Protein AF-A0A765F0X5-F1 (afdb_monomer)

Radius of gyration: 11.72 Å; Cα contacts (8 Å, |Δi|>4): 142; chains: 1; bounding box: 24×29×33 Å

Sequence (80 aa):
DVRIPEQYQREHIQGAINIPLKEIKSHIETVVPDRNDTVKLYCNSGRQSGMAKQMLLDMGYTHAMNMGGISRLDMPKVKK

Mean predicted aligned error: 2.48 Å

pLDDT: mean 95.72, std 2.52, range [77.75, 97.94]

Secondary structure (DSSP, 8-state):
--S-HHHHHHEEETTPPP--GGGHHHHHHHH---TTS-EEEEESSSHHHHHHHHHHHHTT-TTEEEEEEGGG--S-EEE-

Nearest PDB structures (foldseek):
  2jts-assembly1_A  TM=9.640E-01  e=7.970E-11  unclassified
  6mxv-assembly1_A  TM=9.173E-01  e=1.398E-04  Francisella tularensis subsp. tularensis SCHU S4
  2k0z-assembly1_A  TM=8.406E-01  e=1.854E-04  Helicobacter pylori 26695
  1yt8-assembly1_A  TM=9.324E-01  e=3.413E-02  Pseudomonas aeruginosa
  8weu-assembly1_A-2  TM=4.039E-01  e=7.234E+00  Amycolatopsis thermoflava N1165

InterPro domains:
  IPR001763 Rhodanese-like domain [PF00581] (1-69)
  IPR001763 Rhodanese-like domain [PS50206] (1-79)
  IPR001763 Rhodanese-like domain [SM00450] (1-79)
  IPR014323 Thiosulfate sulfurtransferase PspE [TIGR02981] (1-79)
  IPR036873 Rhodanese-like domain superfamily [G3DSA:3.40.250.10] (1-80)
  IPR036873 Rhodanese-like domain superfamily [SSF52821] (1-69)
  IPR052367 Thiosulfate Sulfurtransferase/Rhodanese-like Domain-Containing Protein [PTHR45431] (1-72)

Foldseek 3Di:
DQDDPVVVQAKDFPPDDYQHLVRLVPCVCVVCVDLQDAAEFEAAFQPSLVSSQVVSVVVNNPNRDRPGHPVPDPGDMDGD

Solvent-accessible surface area (backbone atoms only — not comparable to full-atom values): 4478 Å² total; per-residue (Å²): 52,31,43,55,69,74,55,46,62,45,45,35,54,63,91,58,62,79,46,30,57,91,44,38,88,80,45,42,60,81,77,50,69,57,44,81,48,76,43,78,27,25,22,79,76,22,63,62,10,46,54,45,30,51,57,36,42,78,72,56,22,77,43,47,36,61,70,25,18,60,86,79,46,97,62,65,66,46,70,106

Organism: Salmonella enterica (NCBI:txid28901)

Structure (mmCIF, N/CA/C/O backbone):
data_AF-A0A765F0X5-F1
#
_entry.id   AF-A0A765F0X5-F1
#
loop_
_atom_site.group_PDB
_atom_site.id
_atom_site.type_symbol
_atom_site.label_atom_id
_atom_site.label_alt_id
_atom_site.label_comp_id
_atom_site.label_asym_id
_atom_site.label_entity_id
_at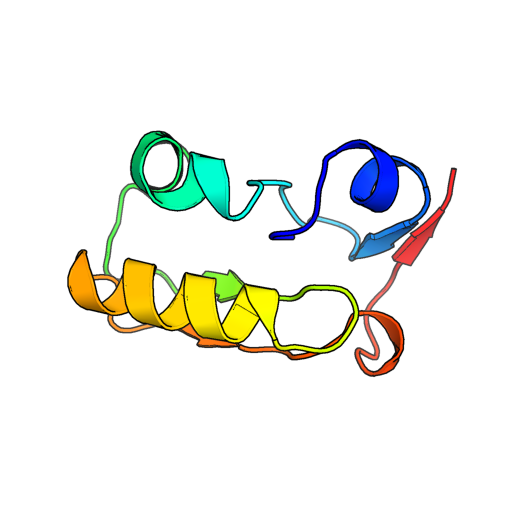om_site.label_seq_id
_atom_site.pdbx_PDB_ins_code
_atom_site.Cartn_x
_atom_site.Cartn_y
_atom_site.Cartn_z
_atom_site.occupancy
_atom_site.B_iso_or_equiv
_atom_site.auth_seq_id
_atom_site.auth_comp_id
_atom_site.auth_asym_id
_atom_site.auth_atom_id
_atom_site.pdbx_PDB_model_num
ATOM 1 N N . ASP A 1 1 ? -0.640 -2.421 -4.459 1.00 96.75 1 ASP A N 1
ATOM 2 C CA . ASP A 1 1 ? 0.779 -2.453 -4.875 1.00 96.75 1 ASP A CA 1
ATOM 3 C C . ASP A 1 1 ? 1.452 -1.163 -4.446 1.00 96.75 1 ASP A C 1
ATOM 5 O O . ASP A 1 1 ? 0.967 -0.110 -4.843 1.00 96.75 1 ASP A O 1
ATOM 9 N N . VAL A 1 2 ? 2.520 -1.232 -3.647 1.00 97.81 2 VAL A N 1
ATOM 10 C CA . VAL A 1 2 ? 3.193 -0.023 -3.125 1.00 97.81 2 VAL A CA 1
ATOM 11 C C . VAL A 1 2 ? 4.444 0.396 -3.898 1.00 97.81 2 VAL A C 1
ATOM 13 O O . VAL A 1 2 ? 5.178 1.292 -3.473 1.00 97.81 2 VAL A O 1
ATOM 16 N N . ARG A 1 3 ? 4.727 -0.283 -5.010 1.00 97.88 3 ARG A N 1
ATOM 17 C CA . ARG A 1 3 ? 5.868 0.010 -5.880 1.00 97.88 3 ARG A CA 1
ATOM 18 C C . ARG A 1 3 ? 5.618 1.255 -6.725 1.00 97.88 3 ARG A C 1
ATOM 20 O O . ARG A 1 3 ? 4.502 1.764 -6.788 1.00 97.88 3 ARG A O 1
ATOM 27 N N . ILE A 1 4 ? 6.671 1.720 -7.394 1.00 97.56 4 ILE A N 1
ATOM 28 C CA . ILE A 1 4 ? 6.571 2.806 -8.374 1.00 97.56 4 ILE A CA 1
ATOM 29 C C . ILE A 1 4 ? 5.683 2.398 -9.568 1.00 97.56 4 ILE A C 1
ATOM 31 O O . ILE A 1 4 ? 5.643 1.202 -9.901 1.00 97.56 4 ILE A O 1
ATOM 35 N N . PRO A 1 5 ? 5.006 3.355 -10.228 1.00 97.19 5 PRO A N 1
ATOM 36 C CA . PRO A 1 5 ? 4.053 3.067 -11.301 1.00 97.19 5 PRO A CA 1
ATOM 37 C C . PRO A 1 5 ? 4.637 2.238 -12.446 1.00 97.19 5 PRO A C 1
ATOM 39 O O . PRO A 1 5 ? 3.979 1.335 -12.957 1.00 97.19 5 PRO A O 1
ATOM 42 N N . GLU A 1 6 ? 5.898 2.466 -12.807 1.00 97.00 6 GLU A N 1
ATOM 43 C CA . GLU A 1 6 ? 6.575 1.764 -13.899 1.00 97.00 6 GLU A CA 1
ATOM 44 C C . GLU A 1 6 ? 6.733 0.265 -13.610 1.00 97.00 6 GLU A C 1
ATOM 46 O O . GLU A 1 6 ? 6.708 -0.555 -14.526 1.00 97.00 6 GLU A O 1
ATOM 51 N N . GLN A 1 7 ? 6.896 -0.117 -12.339 1.00 95.75 7 GLN A N 1
ATOM 52 C CA . GLN A 1 7 ? 6.985 -1.525 -11.939 1.00 95.75 7 GLN A CA 1
ATOM 53 C C . GLN A 1 7 ? 5.614 -2.192 -11.947 1.00 95.75 7 GLN A C 1
ATOM 55 O O . GLN A 1 7 ? 5.494 -3.320 -12.418 1.00 95.75 7 GLN A O 1
ATOM 60 N N . TYR A 1 8 ? 4.594 -1.488 -11.455 1.00 97.12 8 TYR A N 1
ATOM 61 C CA . TYR A 1 8 ? 3.214 -1.959 -11.491 1.00 97.12 8 TYR A CA 1
ATOM 62 C C . TYR A 1 8 ? 2.727 -2.168 -12.934 1.00 97.12 8 TYR A C 1
ATOM 64 O O . TYR A 1 8 ? 2.142 -3.200 -13.248 1.00 97.12 8 TYR A O 1
ATOM 72 N N . GLN A 1 9 ? 3.019 -1.227 -13.837 1.00 96.50 9 GLN A N 1
ATOM 73 C CA . GLN A 1 9 ? 2.600 -1.308 -15.238 1.00 96.50 9 GLN A CA 1
ATOM 74 C C . GLN A 1 9 ? 3.211 -2.498 -15.986 1.00 96.50 9 GLN A C 1
ATOM 76 O O . GLN A 1 9 ? 2.542 -3.045 -16.857 1.00 96.50 9 GLN A O 1
ATOM 81 N N . ARG A 1 10 ? 4.445 -2.904 -15.652 1.00 96.12 10 ARG A N 1
ATOM 82 C CA . ARG A 1 10 ? 5.108 -4.079 -16.251 1.00 96.12 10 ARG A CA 1
ATOM 83 C C . ARG A 1 10 ? 4.477 -5.389 -15.790 1.00 96.12 10 ARG A C 1
ATOM 85 O O . ARG A 1 10 ? 4.175 -6.257 -16.600 1.00 96.12 10 ARG A O 1
ATOM 92 N N . GLU A 1 11 ? 4.303 -5.539 -14.481 1.00 96.06 11 GLU A N 1
ATOM 93 C CA . GLU A 1 11 ? 3.686 -6.717 -13.879 1.00 96.06 11 GLU A CA 1
ATOM 94 C C . GLU A 1 11 ? 3.078 -6.342 -12.530 1.00 96.06 11 GLU A C 1
ATOM 96 O O . GLU A 1 11 ? 3.753 -5.734 -11.701 1.00 96.06 11 GLU A O 1
ATOM 101 N N . HIS A 1 12 ? 1.847 -6.758 -12.257 1.00 97.00 12 HIS A N 1
ATOM 102 C CA . HIS A 1 12 ? 1.204 -6.589 -10.952 1.00 97.00 12 HIS A CA 1
ATOM 103 C C . HIS A 1 12 ? 0.209 -7.714 -10.673 1.00 97.00 12 HIS A C 1
ATOM 105 O O . HIS A 1 12 ? -0.147 -8.480 -11.564 1.00 97.00 12 HIS A O 1
ATOM 111 N N . ILE A 1 13 ? -0.244 -7.828 -9.425 1.00 97.06 13 ILE A N 1
ATOM 112 C CA . ILE A 1 13 ? -1.308 -8.765 -9.054 1.00 97.06 13 ILE A CA 1
ATOM 113 C C . ILE A 1 13 ? -2.628 -8.264 -9.637 1.00 97.06 13 ILE A C 1
ATOM 115 O O . ILE A 1 13 ? -2.971 -7.094 -9.478 1.00 97.06 13 ILE A O 1
ATOM 119 N N . GLN A 1 14 ? -3.376 -9.144 -10.294 1.00 96.50 14 GLN A N 1
ATOM 120 C CA . GLN A 1 14 ? -4.667 -8.820 -10.888 1.00 96.50 14 GLN A CA 1
ATOM 121 C C . GLN A 1 14 ? -5.628 -8.245 -9.839 1.00 96.50 14 GLN A C 1
ATOM 123 O O . GLN A 1 14 ? -5.797 -8.809 -8.759 1.00 96.50 14 GLN A O 1
ATOM 128 N N . GLY A 1 15 ? -6.251 -7.110 -10.162 1.00 94.75 15 GLY A N 1
ATOM 129 C CA . GLY A 1 15 ? -7.166 -6.398 -9.263 1.00 94.75 15 GLY A CA 1
ATOM 130 C C . GLY A 1 15 ? -6.479 -5.551 -8.186 1.00 94.75 15 GLY A C 1
ATOM 131 O O . GLY A 1 15 ? -7.164 -4.886 -7.415 1.00 94.75 15 GLY A O 1
ATOM 132 N N . ALA A 1 16 ? -5.144 -5.534 -8.116 1.00 96.19 16 ALA A N 1
ATOM 133 C CA . ALA A 1 16 ? -4.441 -4.632 -7.213 1.00 96.19 16 ALA A CA 1
ATOM 134 C C . ALA A 1 16 ? -4.508 -3.185 -7.715 1.00 96.19 16 ALA A C 1
ATOM 136 O O . ALA A 1 16 ? -4.344 -2.930 -8.899 1.00 96.19 16 ALA A O 1
ATOM 137 N N . ILE A 1 17 ? -4.647 -2.231 -6.796 1.00 96.50 17 ILE A N 1
ATOM 138 C CA . ILE A 1 17 ? -4.499 -0.797 -7.078 1.00 96.50 17 ILE A CA 1
ATOM 139 C C . ILE A 1 17 ? -3.0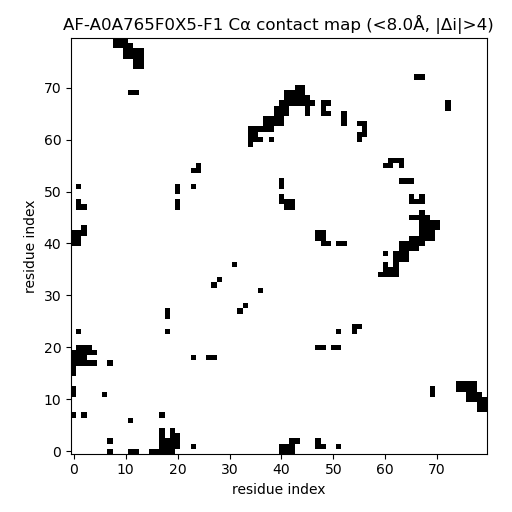53 -0.389 -6.782 1.00 96.50 17 ILE A C 1
ATOM 141 O O . ILE A 1 17 ? -2.459 -0.850 -5.795 1.00 96.50 17 ILE A O 1
ATOM 145 N N . ASN A 1 18 ? -2.460 0.458 -7.626 1.00 97.62 18 ASN A N 1
ATOM 146 C CA . ASN A 1 18 ? -1.141 1.024 -7.363 1.00 97.62 18 ASN A CA 1
ATOM 147 C C . ASN A 1 18 ? -1.248 2.309 -6.544 1.00 97.62 18 ASN A C 1
ATOM 149 O O . ASN A 1 18 ? -1.840 3.282 -6.993 1.00 97.62 18 ASN A O 1
ATOM 153 N N . ILE A 1 19 ? -0.640 2.300 -5.360 1.00 97.56 19 ILE A N 1
ATOM 154 C CA . ILE A 1 19 ? -0.444 3.484 -4.524 1.00 97.56 19 ILE A CA 1
ATOM 155 C C . ILE A 1 19 ? 1.023 3.459 -4.093 1.00 97.56 19 ILE A C 1
ATOM 157 O O . ILE A 1 19 ? 1.356 2.724 -3.157 1.00 97.56 19 ILE A O 1
ATOM 161 N N . PRO A 1 20 ? 1.924 4.182 -4.780 1.00 97.81 20 PRO A N 1
ATOM 162 C CA . PRO A 1 20 ? 3.343 4.187 -4.450 1.00 97.81 20 PRO A CA 1
ATOM 163 C C . PRO A 1 20 ? 3.576 4.526 -2.977 1.00 97.81 20 PRO A C 1
ATOM 165 O O . PRO A 1 20 ? 2.893 5.377 -2.417 1.00 97.81 20 PRO A O 1
ATOM 168 N N . LEU A 1 21 ? 4.580 3.910 -2.343 1.00 97.12 21 LEU A N 1
ATOM 169 C CA . LEU A 1 21 ? 4.877 4.112 -0.915 1.00 97.12 21 LEU A CA 1
ATOM 170 C C . LEU A 1 21 ? 4.929 5.595 -0.502 1.00 97.12 21 LEU A C 1
ATOM 172 O O . LEU A 1 21 ? 4.491 5.945 0.589 1.00 97.12 21 LEU A O 1
ATOM 176 N N . LYS A 1 22 ? 5.466 6.460 -1.371 1.00 96.31 22 LYS A N 1
ATOM 177 C CA . LYS A 1 22 ? 5.581 7.904 -1.121 1.00 96.31 22 LYS A CA 1
ATOM 178 C C . LYS A 1 22 ? 4.229 8.629 -1.087 1.00 96.31 22 LYS A C 1
ATOM 180 O O . LYS A 1 22 ? 4.130 9.666 -0.4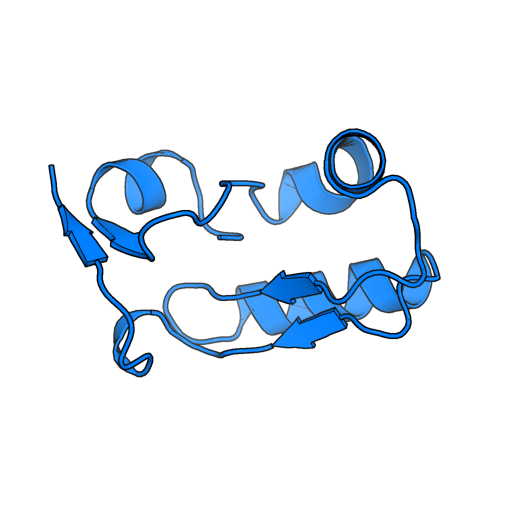47 1.00 96.31 22 LYS A O 1
ATOM 185 N N . GLU A 1 23 ? 3.216 8.078 -1.747 1.00 96.12 23 GLU A N 1
ATOM 186 C CA . GLU A 1 23 ? 1.875 8.654 -1.915 1.00 96.12 23 GLU A CA 1
ATOM 187 C C . GLU A 1 23 ? 0.834 8.001 -0.995 1.00 96.12 23 GLU A C 1
ATOM 189 O O . GLU A 1 23 ? -0.310 8.440 -0.939 1.00 96.12 23 GLU A O 1
ATOM 194 N N . ILE A 1 24 ? 1.211 6.964 -0.235 1.00 95.31 24 ILE A N 1
ATOM 195 C CA . ILE A 1 24 ? 0.277 6.237 0.638 1.00 95.31 24 ILE A CA 1
ATOM 196 C C . ILE A 1 24 ? -0.460 7.170 1.591 1.00 95.31 24 ILE A C 1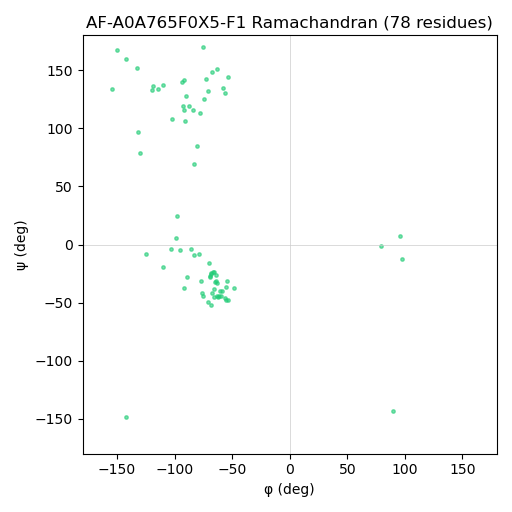
ATOM 198 O O . ILE A 1 24 ? -1.680 7.090 1.687 1.00 95.31 24 ILE A O 1
ATOM 202 N N . LYS A 1 25 ? 0.261 8.071 2.264 1.00 93.62 25 LYS A N 1
ATOM 203 C CA . LYS A 1 25 ? -0.342 8.956 3.268 1.00 93.62 25 LYS A CA 1
ATOM 204 C C . LYS A 1 25 ? -1.366 9.920 2.672 1.00 93.62 25 LYS A C 1
ATOM 206 O O . LYS A 1 25 ? -2.309 10.279 3.361 1.00 93.62 25 LYS A O 1
ATOM 211 N N . SER A 1 26 ? -1.174 10.341 1.423 1.00 94.50 26 SER A N 1
ATOM 212 C CA . SER A 1 26 ? -2.059 11.296 0.753 1.00 94.50 26 SER A CA 1
ATOM 213 C C . SER A 1 26 ? -3.218 10.629 0.018 1.00 94.50 26 SER A C 1
ATOM 215 O O . SER A 1 26 ? -4.245 11.271 -0.159 1.00 94.50 26 SER A O 1
ATOM 217 N N . HIS A 1 27 ? -3.071 9.382 -0.444 1.00 94.50 27 HIS A N 1
ATOM 218 C CA . HIS A 1 27 ? -4.056 8.748 -1.333 1.00 94.50 27 HIS A CA 1
ATOM 219 C C . HIS A 1 27 ? -4.862 7.617 -0.686 1.00 94.50 27 HIS A C 1
ATOM 221 O O . HIS A 1 27 ? -5.921 7.270 -1.209 1.00 94.50 27 HIS A O 1
ATOM 227 N N . ILE A 1 28 ? -4.398 7.016 0.420 1.00 94.88 28 ILE A N 1
ATOM 228 C CA . ILE A 1 28 ? -5.074 5.831 0.969 1.00 94.88 28 ILE A CA 1
ATOM 229 C C . ILE A 1 28 ? -6.522 6.119 1.375 1.00 94.88 28 ILE A C 1
ATOM 231 O O . ILE A 1 28 ? -7.384 5.316 1.048 1.00 94.88 28 ILE A O 1
ATOM 235 N N . GLU A 1 29 ? -6.815 7.276 1.974 1.00 95.06 29 GLU A N 1
ATOM 236 C CA . GLU A 1 29 ? -8.174 7.624 2.425 1.00 95.06 29 GLU A CA 1
ATOM 237 C C . GLU A 1 29 ? -9.167 7.798 1.266 1.00 95.06 29 GLU A C 1
ATOM 239 O O . GLU A 1 29 ? -10.367 7.627 1.445 1.00 95.06 29 GLU A O 1
ATOM 244 N N . THR A 1 30 ? -8.684 8.100 0.058 1.00 94.44 30 THR A N 1
ATOM 245 C CA . THR A 1 30 ? -9.533 8.176 -1.141 1.00 94.44 30 THR A CA 1
ATOM 246 C C . THR A 1 30 ? -9.888 6.790 -1.676 1.00 94.44 30 THR A C 1
ATOM 248 O O . THR A 1 30 ? -10.955 6.607 -2.256 1.00 94.44 30 THR A O 1
ATOM 251 N N . VAL A 1 31 ? -8.992 5.814 -1.508 1.00 94.12 31 VAL A N 1
ATOM 252 C CA . VAL A 1 31 ? -9.161 4.453 -2.040 1.00 94.12 31 VAL A CA 1
ATOM 253 C C . VAL A 1 31 ? -9.827 3.530 -1.022 1.00 94.12 31 VAL A C 1
ATOM 255 O O . VAL A 1 31 ? -10.634 2.684 -1.395 1.00 94.12 31 VAL A O 1
ATOM 258 N N . VAL A 1 32 ? -9.484 3.689 0.251 1.00 94.81 32 VAL A N 1
ATOM 259 C CA . VAL A 1 32 ? -9.978 2.905 1.382 1.00 94.81 32 VAL A CA 1
ATOM 260 C C . VAL A 1 32 ? -10.436 3.895 2.458 1.00 94.81 32 VAL A C 1
ATOM 262 O O . VAL A 1 32 ? -9.684 4.183 3.382 1.00 94.81 32 VAL A O 1
ATOM 265 N N . PRO A 1 33 ? -11.633 4.494 2.329 1.00 94.94 33 PRO A N 1
ATOM 266 C CA . PRO A 1 33 ? -12.105 5.496 3.286 1.00 94.94 33 PRO A CA 1
ATOM 267 C 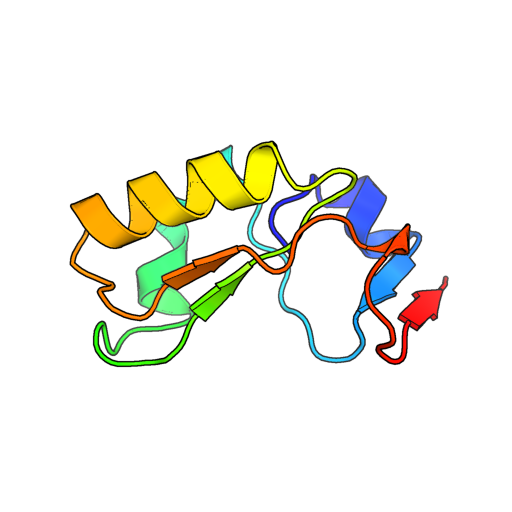C . PRO A 1 33 ? -12.431 4.896 4.661 1.00 94.94 33 PRO A C 1
ATOM 269 O O . PRO A 1 33 ? -12.322 5.589 5.673 1.00 94.94 33 PRO A O 1
ATOM 272 N N . ASP A 1 34 ? -12.817 3.617 4.712 1.00 95.81 34 ASP A N 1
ATOM 273 C CA . ASP A 1 34 ? -13.039 2.902 5.966 1.00 95.81 34 ASP A CA 1
ATOM 274 C C . ASP A 1 34 ? -11.714 2.358 6.515 1.00 95.81 34 ASP A C 1
ATOM 276 O O . ASP A 1 34 ? -11.075 1.481 5.936 1.00 95.81 34 ASP A O 1
ATOM 280 N N . ARG A 1 35 ? -11.297 2.855 7.680 1.00 94.12 35 ARG A N 1
ATOM 281 C CA . ARG A 1 35 ? -10.055 2.422 8.339 1.00 94.12 35 ARG A CA 1
ATOM 282 C C . ARG A 1 35 ? -10.133 0.994 8.887 1.00 94.12 35 ARG A C 1
ATOM 284 O O . ARG A 1 35 ? -9.096 0.404 9.189 1.00 94.12 35 ARG A O 1
ATOM 291 N N . ASN A 1 36 ? -11.338 0.442 9.013 1.00 95.31 36 ASN A N 1
ATOM 292 C CA . ASN A 1 36 ? -11.563 -0.929 9.449 1.00 95.31 36 ASN A CA 1
ATOM 293 C C . ASN A 1 36 ? -11.430 -1.947 8.299 1.00 95.31 36 ASN A C 1
ATOM 295 O O . ASN A 1 36 ? -11.389 -3.155 8.544 1.00 95.31 36 ASN A O 1
ATOM 299 N N . ASP A 1 37 ? -11.319 -1.485 7.050 1.00 96.25 37 ASP A N 1
ATOM 300 C CA . ASP A 1 37 ? -11.132 -2.368 5.905 1.00 96.25 37 ASP A CA 1
ATOM 301 C C . ASP A 1 37 ? -9.767 -3.061 5.920 1.00 96.25 37 ASP A C 1
ATOM 303 O O . ASP A 1 37 ? -8.732 -2.537 6.347 1.00 96.25 37 ASP A O 1
ATOM 307 N N . THR A 1 38 ? -9.747 -4.281 5.385 1.00 96.50 38 THR A N 1
ATOM 308 C CA . THR A 1 38 ? -8.514 -5.060 5.269 1.00 96.50 38 THR A CA 1
ATOM 309 C C . THR A 1 38 ? -7.671 -4.572 4.095 1.00 96.50 38 THR A C 1
ATOM 311 O O . THR A 1 38 ? -8.007 -4.800 2.932 1.00 96.50 38 THR A O 1
ATOM 314 N N . VAL A 1 39 ? -6.504 -3.995 4.390 1.00 97.12 39 VAL A N 1
ATOM 315 C CA . VAL A 1 39 ? -5.578 -3.490 3.366 1.00 97.12 39 VAL A CA 1
ATOM 316 C C . VAL A 1 39 ? -4.419 -4.463 3.158 1.00 97.12 39 VAL A C 1
ATOM 318 O O . VAL A 1 39 ? -3.511 -4.572 3.982 1.00 97.12 39 VAL A O 1
ATOM 321 N N . LYS A 1 40 ? -4.412 -5.162 2.018 1.00 97.38 40 LYS A N 1
ATOM 322 C CA . LYS A 1 40 ? -3.334 -6.089 1.632 1.00 97.38 40 LYS A CA 1
ATOM 323 C C . LYS A 1 40 ? -2.272 -5.371 0.798 1.00 97.38 40 LYS A C 1
ATOM 325 O O . LYS A 1 40 ? -2.520 -4.939 -0.326 1.00 97.38 40 LYS A O 1
ATOM 330 N N . LEU A 1 41 ? -1.058 -5.280 1.332 1.00 97.56 41 LEU A N 1
ATOM 331 C CA . LEU A 1 41 ? 0.066 -4.563 0.733 1.00 97.56 41 LEU A CA 1
ATOM 332 C C . LEU A 1 41 ? 1.133 -5.541 0.251 1.00 97.56 41 LEU A C 1
ATOM 334 O O . LEU A 1 41 ? 1.523 -6.448 0.978 1.00 97.56 41 LEU A O 1
ATOM 338 N N . TYR A 1 42 ? 1.686 -5.312 -0.934 1.00 97.94 42 TYR A N 1
ATOM 339 C CA . TYR A 1 42 ? 2.840 -6.058 -1.439 1.00 97.94 42 TYR A CA 1
ATOM 340 C C . TYR A 1 42 ? 3.780 -5.134 -2.219 1.00 97.94 42 TYR A C 1
ATOM 342 O O . TYR A 1 42 ? 3.374 -4.058 -2.674 1.00 97.94 42 TYR A O 1
ATOM 350 N N . CYS A 1 43 ? 5.036 -5.556 -2.372 1.00 96.94 43 CYS A N 1
ATOM 351 C CA . CYS A 1 43 ? 6.013 -4.898 -3.243 1.00 96.94 43 CYS A CA 1
ATOM 352 C C . CYS A 1 43 ? 6.914 -5.917 -3.963 1.00 96.94 43 CYS A C 1
ATOM 354 O O . CYS A 1 43 ? 6.462 -7.013 -4.264 1.00 96.94 43 CYS A O 1
ATOM 356 N N . ASN A 1 44 ? 8.179 -5.591 -4.266 1.00 95.44 44 ASN A N 1
ATOM 357 C CA . ASN A 1 44 ? 9.099 -6.542 -4.910 1.00 95.44 44 ASN A CA 1
ATOM 358 C C . ASN A 1 44 ? 9.615 -7.609 -3.934 1.00 95.44 44 ASN A C 1
ATOM 360 O O . ASN A 1 44 ? 9.651 -8.786 -4.269 1.00 95.44 44 ASN A O 1
ATOM 364 N N . SER A 1 45 ? 9.999 -7.200 -2.721 1.00 94.31 45 SER A N 1
ATOM 365 C CA . SER A 1 45 ? 10.665 -8.063 -1.730 1.00 94.31 45 SER A CA 1
ATOM 366 C C . SER A 1 45 ? 9.970 -8.127 -0.367 1.00 94.31 45 SER A C 1
ATOM 368 O O . SER A 1 45 ? 10.377 -8.904 0.488 1.00 94.31 45 SER A O 1
ATOM 370 N N . GLY A 1 46 ? 8.945 -7.303 -0.136 1.00 94.62 46 GLY A N 1
ATOM 371 C CA . GLY A 1 46 ? 8.268 -7.150 1.156 1.00 94.62 46 GLY A CA 1
ATOM 372 C C . GLY A 1 46 ? 8.734 -5.959 2.004 1.00 94.62 46 GLY A C 1
ATOM 373 O O . GLY A 1 46 ? 8.056 -5.595 2.963 1.00 94.62 46 GLY A O 1
ATOM 374 N N . ARG A 1 47 ? 9.857 -5.308 1.659 1.00 96.38 47 ARG A N 1
ATOM 375 C CA . ARG A 1 47 ? 10.404 -4.183 2.446 1.00 96.38 47 ARG A CA 1
ATOM 376 C C . ARG A 1 47 ? 9.522 -2.934 2.377 1.00 96.38 47 ARG A C 1
ATOM 378 O O . ARG A 1 47 ? 9.153 -2.378 3.405 1.00 96.38 47 ARG A O 1
ATOM 385 N N . GLN A 1 48 ? 9.170 -2.497 1.167 1.00 96.50 48 GLN A N 1
ATOM 386 C CA . GLN A 1 48 ? 8.316 -1.314 0.985 1.00 96.50 48 G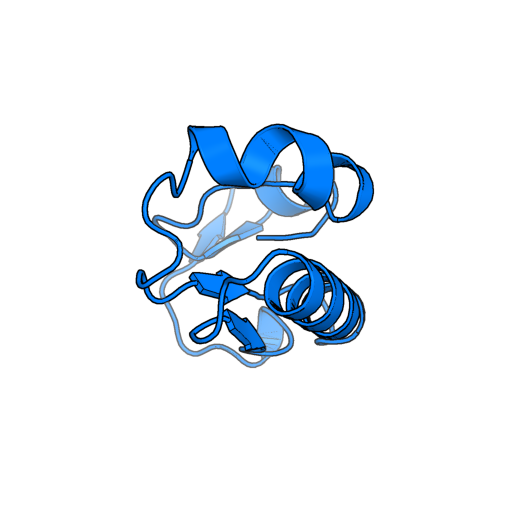LN A CA 1
ATOM 387 C C . GLN A 1 48 ? 6.902 -1.530 1.529 1.00 96.50 48 GLN A C 1
ATOM 389 O O . GLN A 1 48 ? 6.357 -0.628 2.151 1.00 96.50 48 GLN A O 1
ATOM 394 N N . SER A 1 49 ? 6.329 -2.725 1.364 1.00 96.69 49 SER A N 1
ATOM 395 C CA . SER A 1 49 ? 5.016 -3.056 1.923 1.00 96.69 49 SER A CA 1
ATOM 396 C C . SER A 1 49 ? 5.035 -3.159 3.451 1.00 96.69 49 SER A C 1
ATOM 398 O O . SER A 1 49 ? 4.032 -2.856 4.084 1.00 96.69 49 SER A O 1
ATOM 400 N N . GLY A 1 50 ? 6.176 -3.501 4.059 1.00 97.44 50 GLY A N 1
ATOM 401 C CA . GLY A 1 50 ? 6.373 -3.400 5.508 1.00 97.44 50 GLY A CA 1
ATOM 402 C C . GLY A 1 50 ? 6.350 -1.953 6.008 1.00 97.44 50 GLY A C 1
ATOM 403 O O . GLY A 1 50 ? 5.653 -1.652 6.971 1.00 97.44 50 GLY A O 1
ATOM 404 N N . MET A 1 51 ? 7.047 -1.043 5.317 1.00 97.75 51 MET A N 1
ATOM 405 C CA . MET A 1 51 ? 7.011 0.392 5.641 1.00 97.75 51 MET A CA 1
ATOM 406 C C . MET A 1 51 ? 5.608 0.978 5.449 1.00 97.75 51 MET A C 1
ATOM 408 O O . MET A 1 51 ? 5.110 1.677 6.324 1.00 97.75 51 MET A O 1
ATOM 412 N N . ALA A 1 52 ? 4.951 0.636 4.340 1.00 97.44 52 ALA A N 1
ATOM 413 C CA . ALA A 1 52 ? 3.568 1.009 4.067 1.00 97.44 52 ALA A CA 1
ATOM 414 C C . ALA A 1 52 ? 2.619 0.540 5.175 1.00 97.44 52 ALA A C 1
ATOM 416 O O . ALA A 1 52 ? 1.817 1.329 5.658 1.00 97.44 52 ALA A O 1
ATOM 417 N N . LYS A 1 53 ? 2.744 -0.720 5.617 1.00 97.81 53 LYS A N 1
ATOM 418 C CA . LYS A 1 53 ? 1.942 -1.266 6.717 1.00 97.81 53 LYS A CA 1
ATOM 419 C C . LYS A 1 53 ? 2.088 -0.412 7.974 1.00 97.81 53 LYS A C 1
ATOM 421 O O . LYS A 1 53 ? 1.077 -0.078 8.573 1.00 97.81 53 LYS A O 1
ATOM 426 N N . GLN A 1 54 ? 3.316 -0.061 8.360 1.00 97.75 54 GLN A N 1
ATOM 427 C CA . GLN A 1 54 ? 3.532 0.758 9.553 1.00 97.75 54 GLN A CA 1
ATOM 428 C C . GLN A 1 54 ? 2.879 2.136 9.412 1.00 97.75 54 GLN A C 1
ATOM 430 O O . GLN A 1 54 ? 2.154 2.551 10.303 1.00 97.75 54 GLN A O 1
ATOM 435 N N . MET A 1 55 ? 3.047 2.795 8.259 1.00 96.81 55 MET A N 1
ATOM 436 C CA . MET A 1 55 ? 2.396 4.084 8.002 1.00 96.81 55 MET A CA 1
ATOM 437 C C . MET A 1 55 ? 0.869 3.990 8.095 1.00 96.81 55 MET A C 1
ATOM 439 O O . MET A 1 55 ? 0.242 4.888 8.640 1.00 96.81 55 MET A O 1
ATOM 443 N N . LEU A 1 56 ? 0.276 2.909 7.582 1.00 96.75 56 LEU A N 1
ATOM 444 C CA . LEU A 1 56 ? -1.165 2.679 7.658 1.00 96.75 56 LEU A CA 1
ATOM 445 C C . LEU A 1 56 ? -1.638 2.426 9.095 1.00 96.75 56 LEU A C 1
ATOM 447 O O . LEU A 1 56 ? -2.649 2.994 9.501 1.00 96.75 56 LEU A O 1
ATOM 451 N N . LEU A 1 57 ? -0.891 1.645 9.879 1.00 96.62 57 LEU A N 1
ATOM 452 C CA . LEU A 1 57 ? -1.175 1.445 11.304 1.00 96.62 57 LEU A CA 1
ATOM 453 C C . LEU A 1 57 ? -1.142 2.773 12.072 1.00 96.62 57 LEU A C 1
ATOM 455 O O . LEU A 1 57 ? -2.064 3.049 12.834 1.00 96.62 57 LEU A O 1
ATOM 459 N N . ASP A 1 58 ? -0.143 3.621 11.812 1.00 96.31 58 ASP A N 1
ATOM 460 C CA . ASP A 1 58 ? -0.020 4.946 12.436 1.00 96.31 58 ASP A CA 1
ATOM 461 C C . ASP A 1 58 ? -1.187 5.881 12.050 1.00 96.31 58 ASP A C 1
ATOM 463 O O . ASP A 1 58 ? -1.544 6.784 12.803 1.00 96.31 58 ASP A O 1
ATOM 467 N N . MET A 1 59 ? -1.805 5.658 10.884 1.00 95.12 59 MET A N 1
ATOM 468 C CA . MET A 1 59 ? -2.996 6.379 10.410 1.00 95.12 59 MET A CA 1
ATOM 469 C C . MET A 1 59 ? -4.321 5.779 10.921 1.00 95.12 59 MET A C 1
ATOM 471 O O . MET A 1 59 ? -5.387 6.340 10.666 1.00 95.12 59 MET A O 1
ATOM 475 N N . GLY A 1 60 ? -4.275 4.659 11.647 1.00 96.25 60 GLY A N 1
ATOM 476 C CA . GLY A 1 60 ? -5.447 3.995 12.224 1.00 96.25 60 GLY A CA 1
ATOM 477 C C . GLY A 1 60 ? -6.028 2.845 11.397 1.00 96.25 60 GLY A C 1
ATOM 478 O O . GLY A 1 60 ? -7.070 2.319 11.774 1.00 96.25 60 GLY A O 1
ATOM 479 N N . TYR A 1 61 ? -5.373 2.421 10.311 1.00 97.19 61 TYR A N 1
ATOM 480 C CA . TYR A 1 61 ? -5.754 1.220 9.557 1.00 97.19 61 TYR A CA 1
ATOM 481 C C . TYR A 1 61 ? -5.209 -0.027 10.254 1.00 97.19 61 TYR A C 1
ATOM 483 O O . TYR A 1 61 ? -4.128 -0.532 9.935 1.00 97.19 61 TYR A O 1
ATOM 491 N N . THR A 1 62 ? -5.955 -0.532 11.228 1.00 94.88 62 THR A N 1
ATOM 492 C CA . THR A 1 62 ? -5.557 -1.657 12.090 1.00 94.88 62 THR A CA 1
ATOM 493 C C . THR A 1 62 ? -5.433 -2.984 11.337 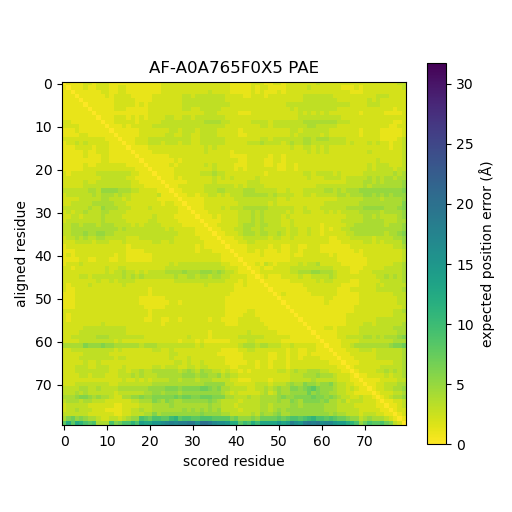1.00 94.88 62 THR A C 1
ATOM 495 O O . THR A 1 62 ? -4.674 -3.861 11.752 1.00 94.88 62 THR A O 1
ATOM 498 N N . HIS A 1 63 ? -6.113 -3.119 10.196 1.00 96.69 63 HIS A N 1
ATOM 499 C CA . HIS A 1 63 ? -6.151 -4.338 9.383 1.00 96.69 63 HIS A CA 1
ATOM 500 C C . HIS A 1 63 ? -5.173 -4.322 8.190 1.00 96.69 63 HIS A C 1
ATOM 502 O O . HIS A 1 63 ? -5.362 -5.034 7.200 1.00 96.69 63 HIS A O 1
ATOM 508 N N . 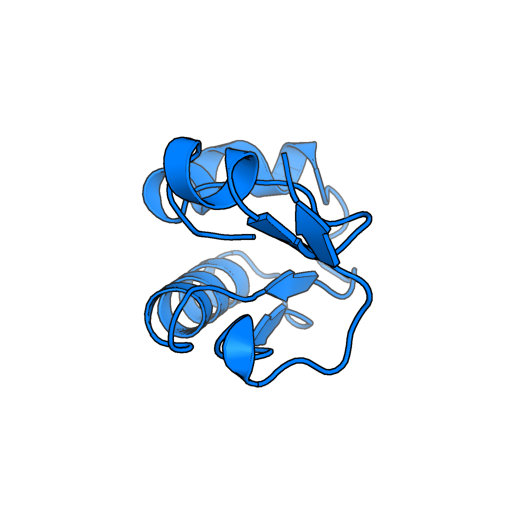ALA A 1 64 ? -4.094 -3.533 8.271 1.00 97.06 64 ALA A N 1
ATOM 509 C CA . ALA A 1 64 ? -3.045 -3.504 7.254 1.00 97.06 64 ALA A CA 1
ATOM 510 C C . ALA A 1 64 ? -2.124 -4.745 7.315 1.00 97.06 64 ALA A C 1
ATOM 512 O O . ALA A 1 64 ? -1.486 -5.043 8.331 1.00 97.06 64 ALA A O 1
ATOM 513 N N . MET A 1 65 ? -1.984 -5.451 6.189 1.00 97.06 65 MET A N 1
ATOM 514 C CA . MET A 1 65 ? -1.211 -6.692 6.067 1.00 97.06 65 MET A CA 1
ATOM 515 C C . MET A 1 65 ? -0.079 -6.562 5.047 1.00 97.06 65 MET A C 1
ATOM 517 O O . MET A 1 65 ? -0.288 -6.127 3.916 1.00 97.06 65 MET A O 1
ATOM 521 N N . ASN A 1 66 ? 1.125 -7.006 5.418 1.00 97.00 66 ASN A N 1
ATOM 522 C CA . ASN A 1 66 ? 2.241 -7.140 4.485 1.00 97.00 66 ASN A CA 1
ATOM 523 C C . ASN A 1 66 ? 2.240 -8.548 3.880 1.00 97.00 66 ASN A C 1
ATOM 525 O O . ASN A 1 66 ? 2.638 -9.506 4.536 1.00 97.00 66 ASN A O 1
ATOM 529 N N . MET A 1 67 ? 1.837 -8.647 2.620 1.00 96.81 67 MET A N 1
ATOM 530 C CA . MET A 1 67 ? 1.821 -9.879 1.831 1.00 96.81 67 MET A CA 1
ATOM 531 C C . MET A 1 67 ? 3.217 -10.250 1.291 1.00 96.81 67 MET A C 1
ATOM 533 O O . MET A 1 67 ? 3.413 -11.328 0.744 1.00 96.81 67 MET A O 1
ATOM 537 N N . GLY A 1 68 ? 4.218 -9.379 1.443 1.00 95.62 68 GLY A N 1
ATOM 538 C CA . GLY A 1 68 ? 5.591 -9.641 1.022 1.00 95.62 68 GLY A CA 1
ATOM 539 C C . GLY A 1 68 ? 5.889 -9.210 -0.417 1.00 95.62 68 GLY A C 1
ATOM 540 O O . GLY A 1 68 ? 5.467 -8.145 -0.875 1.00 95.62 68 GLY A O 1
ATOM 541 N N . GLY A 1 69 ? 6.718 -9.999 -1.101 1.00 95.38 69 GLY A N 1
ATOM 542 C CA . GLY A 1 69 ? 7.154 -9.740 -2.473 1.00 95.38 69 GLY A CA 1
ATOM 543 C C . GLY A 1 69 ? 6.253 -10.402 -3.514 1.00 95.38 69 GLY A C 1
ATOM 544 O O . GLY A 1 69 ? 5.862 -11.551 -3.337 1.00 95.38 69 GLY A O 1
ATOM 545 N N . ILE A 1 70 ? 5.992 -9.720 -4.632 1.00 95.62 70 ILE A N 1
ATOM 546 C CA . ILE A 1 70 ? 5.156 -10.206 -5.744 1.00 95.62 70 ILE A CA 1
ATOM 547 C C . ILE A 1 70 ? 5.610 -11.569 -6.287 1.00 95.62 70 ILE A C 1
ATOM 549 O O . ILE A 1 70 ? 4.789 -12.373 -6.722 1.00 95.62 70 ILE A O 1
ATOM 553 N N . SER A 1 71 ? 6.909 -11.875 -6.239 1.00 92.44 71 SER A N 1
ATOM 554 C CA . SER A 1 71 ? 7.442 -13.167 -6.681 1.00 92.44 71 SER A CA 1
ATOM 555 C C . SER A 1 71 ? 7.029 -14.338 -5.786 1.00 92.44 71 SER A C 1
ATOM 557 O O . SER A 1 71 ? 6.968 -15.458 -6.275 1.00 92.44 71 SER A O 1
ATOM 559 N N . ARG A 1 72 ? 6.718 -14.087 -4.508 1.00 92.31 72 ARG A N 1
ATOM 560 C CA . ARG A 1 72 ? 6.329 -15.109 -3.520 1.00 92.31 72 ARG A CA 1
ATOM 561 C C . ARG A 1 72 ? 4.817 -15.276 -3.381 1.00 92.31 72 ARG A C 1
ATOM 563 O O . ARG A 1 72 ? 4.375 -16.125 -2.616 1.00 92.31 72 ARG A O 1
ATOM 570 N N . LEU A 1 73 ? 4.038 -14.443 -4.067 1.00 92.50 73 LEU A N 1
ATOM 571 C CA . LEU A 1 73 ? 2.585 -14.467 -4.002 1.00 92.50 73 LEU A CA 1
ATOM 572 C C . LEU A 1 73 ? 2.025 -15.346 -5.111 1.00 92.50 73 LEU A C 1
ATOM 574 O O . LEU A 1 73 ? 2.218 -15.057 -6.294 1.00 92.50 73 LEU A O 1
ATOM 578 N N . ASP A 1 74 ? 1.315 -16.393 -4.697 1.00 93.31 74 ASP A N 1
ATOM 579 C CA . ASP A 1 74 ? 0.560 -17.279 -5.576 1.00 93.31 74 ASP A CA 1
ATOM 580 C C . ASP A 1 74 ? -0.808 -16.657 -5.883 1.00 93.31 74 ASP A C 1
ATOM 582 O O . ASP A 1 74 ? -1.850 -17.031 -5.349 1.00 93.31 74 ASP A O 1
ATOM 586 N N . MET A 1 75 ? -0.773 -15.571 -6.654 1.00 92.81 75 MET A N 1
ATOM 587 C CA . MET A 1 75 ? -1.951 -14.832 -7.100 1.00 92.81 75 MET A CA 1
ATOM 588 C C . MET A 1 75 ? -1.839 -14.557 -8.602 1.00 92.81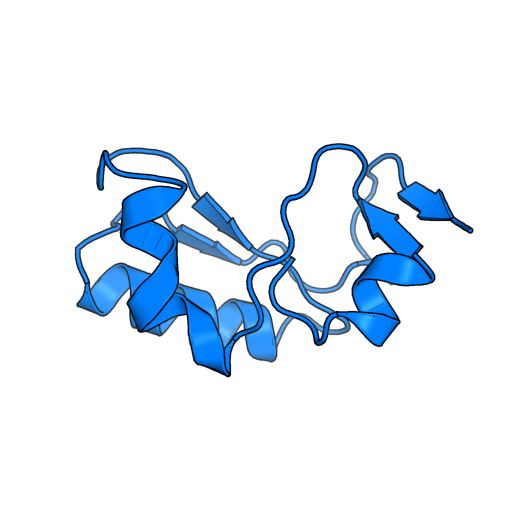 75 MET A C 1
ATOM 590 O O . MET A 1 75 ? -0.718 -14.417 -9.103 1.00 92.81 75 MET A O 1
ATOM 594 N N . PRO A 1 76 ? -2.967 -14.426 -9.326 1.00 95.50 76 PRO A N 1
ATOM 595 C CA . PRO A 1 76 ? -2.946 -14.112 -10.750 1.00 95.50 76 PRO A CA 1
ATOM 596 C C . PRO A 1 76 ? -2.208 -12.795 -10.998 1.00 95.50 76 PRO A C 1
ATOM 598 O O . PRO A 1 76 ? -2.432 -11.810 -10.289 1.00 95.50 76 PRO A O 1
ATOM 601 N N . LYS A 1 77 ? -1.325 -12.771 -12.000 1.00 94.19 77 LYS A N 1
ATOM 602 C CA . LYS A 1 77 ? -0.530 -11.590 -12.356 1.00 94.19 77 LYS A CA 1
ATOM 603 C C . LYS A 1 77 ? -0.922 -11.097 -13.735 1.00 94.19 77 LYS A C 1
ATOM 605 O O . LYS A 1 77 ? -0.999 -11.879 -14.679 1.00 94.19 77 LYS A O 1
ATOM 610 N N . VAL A 1 78 ? -1.114 -9.792 -13.848 1.00 95.31 78 VAL A N 1
ATOM 611 C CA . VAL A 1 78 ? -1.252 -9.099 -15.125 1.00 95.31 78 VAL A CA 1
ATOM 612 C C . VAL A 1 78 ? 0.140 -8.678 -15.564 1.00 95.31 78 VAL A C 1
ATOM 614 O O . VAL A 1 78 ? 0.863 -8.045 -14.795 1.00 95.31 78 VAL A O 1
ATOM 617 N N . LYS A 1 79 ? 0.504 -9.029 -16.797 1.00 90.88 79 LYS A N 1
ATOM 618 C CA . LYS A 1 79 ? 1.737 -8.607 -17.467 1.00 90.88 79 LYS A CA 1
ATOM 619 C C . LYS A 1 79 ? 1.359 -7.815 -18.712 1.00 90.88 79 LYS A C 1
ATOM 621 O O . LYS A 1 79 ? 0.433 -8.223 -19.413 1.00 90.88 79 LYS A O 1
ATOM 626 N N . LYS A 1 80 ? 2.041 -6.699 -18.952 1.00 77.75 80 LYS A N 1
ATOM 627 C CA . LYS A 1 80 ? 1.954 -5.951 -20.212 1.00 77.75 80 LYS A CA 1
ATOM 628 C C . LYS A 1 80 ? 3.180 -6.198 -21.072 1.00 77.75 80 LYS A C 1
ATOM 630 O O . LYS A 1 80 ? 4.268 -6.405 -20.489 1.00 77.75 80 LYS A O 1
#